Protein AF-A0A8J2WJB3-F1 (afdb_monomer)

Nearest PDB structures (foldseek):
  2rj2-assembly1_A  TM=7.833E-01  e=4.878E-09  Mus musculus
  1umi-assembly1_A  TM=8.048E-01  e=2.557E-08  Mus musculus
  2e32-assembly2_C  TM=7.942E-01  e=5.856E-08  Mus musculus
  2zez-assembly2_B  TM=2.814E-01  e=1.146E+00  Caldanaerobius polysaccharolyticus
  4eq3-assembly1_A  TM=2.677E-01  e=1.280E+00  Gallus gallus

InterPro domains:
  IPR007397 F-box associated (FBA) domain [PF04300] (3-86)
  IPR007397 F-box associated (FBA) domain [PS51114] (1-130)
  IPR007397 F-box associated (FBA) domain [SM01198] (11-129)
  IPR008979 Galactose-binding-like domain superfamily [SSF49785] (8-128)
  IPR039752 F-box only protein [PTHR12125] (8-86)

Organism: NCBI:txid27404

Radius of gyration: 16.54 Å; Cα contacts (8 Å, |Δi|>4): 290; chains: 1; bounding box: 37×26×46 Å

Secondary structure (DSSP, 8-state):
-EEEEE-TT-EEEESSPTTSPPPP---SS---PPTT-EEEE-SS-EEEEEEEEGGGGT--HHHHHHH--EEEEEEEEEETTEEEEEEEEE-S--TT--EEEEEEEE--SS--TTT-S-EEEEEEEEEE--

pLDDT: mean 87.35, std 11.36, range [41.41, 96.44]

Solvent-accessible surface area (backbone atoms only — not comparable to full-atom values): 7402 Å² total; per-residue (Å²): 119,46,78,78,41,62,29,72,78,14,73,46,82,32,76,64,51,82,64,39,71,83,56,79,79,77,75,90,67,92,63,90,67,66,81,46,41,31,41,24,11,2,33,25,58,18,32,35,37,43,77,43,57,36,52,83,73,70,49,39,57,66,53,38,56,75,62,50,50,38,40,35,41,38,36,36,38,29,60,41,78,46,76,50,74,50,76,50,72,50,65,85,69,71,55,82,66,49,68,51,75,52,75,53,67,26,48,22,90,82,56,49,89,50,68,67,12,31,30,38,36,81,70,41,79,47,79,45,77,133

Structure (mmCIF, N/CA/C/O backbone):
data_AF-A0A8J2WJB3-F1
#
_entry.id   AF-A0A8J2WJB3-F1
#
loop_
_atom_site.group_PDB
_atom_site.id
_atom_site.type_symbol
_atom_site.label_atom_id
_atom_site.label_alt_id
_atom_site.label_comp_id
_atom_site.label_asym_id
_atom_site.label_entity_id
_atom_site.label_seq_id
_atom_site.pdbx_PDB_ins_code
_atom_site.Cartn_x
_atom_site.Cartn_y
_atom_site.Cartn_z
_atom_site.occupancy
_atom_site.B_iso_or_equiv
_atom_site.auth_seq_id
_atom_site.auth_comp_id
_atom_site.auth_asym_id
_atom_site.auth_atom_id
_atom_site.pdbx_PDB_model_num
ATOM 1 N N . MET A 1 1 ? -8.286 -6.442 -4.099 1.00 77.25 1 MET A N 1
ATOM 2 C CA . MET A 1 1 ? -7.393 -5.522 -4.830 1.00 77.25 1 MET A CA 1
ATOM 3 C C . MET A 1 1 ? -7.978 -5.294 -6.209 1.00 77.25 1 MET A C 1
ATOM 5 O O . MET A 1 1 ? -8.371 -6.265 -6.842 1.00 77.25 1 MET A O 1
ATOM 9 N N . GLU A 1 2 ? -8.037 -4.044 -6.647 1.00 90.75 2 GLU A N 1
ATOM 10 C CA . GLU A 1 2 ? -8.540 -3.632 -7.960 1.00 90.75 2 GLU A CA 1
ATOM 11 C C . GLU A 1 2 ? -7.467 -2.817 -8.693 1.00 90.75 2 GLU A C 1
ATOM 13 O O . GLU A 1 2 ? -6.761 -2.022 -8.074 1.00 90.75 2 GLU A O 1
ATOM 18 N N . VAL A 1 3 ? -7.312 -3.025 -10.002 1.00 93.12 3 VAL A N 1
ATOM 19 C CA . VAL A 1 3 ? -6.424 -2.209 -10.847 1.00 93.12 3 VAL A CA 1
ATOM 20 C C . VAL A 1 3 ? -7.234 -1.041 -11.393 1.00 93.12 3 VAL A C 1
ATOM 22 O O . VAL A 1 3 ? -8.205 -1.255 -12.113 1.00 93.12 3 VAL A O 1
ATOM 25 N N . LEU A 1 4 ? -6.818 0.183 -11.077 1.00 92.69 4 LEU A N 1
ATOM 26 C CA . LEU A 1 4 ? -7.513 1.407 -11.478 1.00 92.69 4 LEU A CA 1
ATOM 27 C C . LEU A 1 4 ? -6.984 1.970 -12.797 1.00 92.69 4 LEU A C 1
ATOM 29 O O . LEU A 1 4 ? -7.744 2.529 -13.584 1.00 92.69 4 LEU A O 1
ATOM 33 N N . SER A 1 5 ? -5.685 1.818 -13.0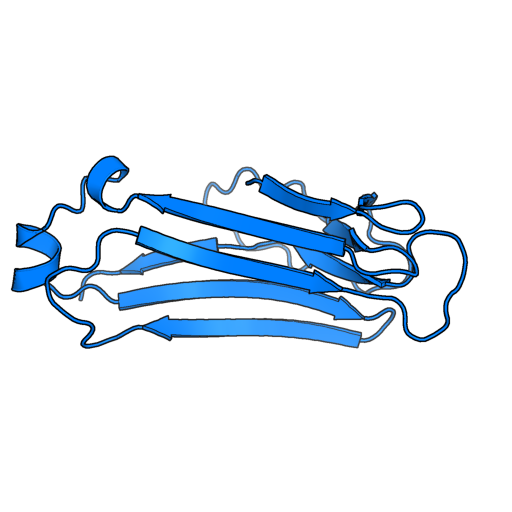59 1.00 95.00 5 SER A N 1
ATOM 34 C CA . SER A 1 5 ? -5.082 2.173 -14.343 1.00 95.00 5 SER A CA 1
ATOM 35 C C . SER A 1 5 ? -3.977 1.194 -14.728 1.00 95.00 5 SER A C 1
ATOM 37 O O . SER A 1 5 ? -3.258 0.668 -13.878 1.00 95.00 5 SER A O 1
ATOM 39 N N . LYS A 1 6 ? -3.855 0.938 -16.034 1.00 93.62 6 LYS A N 1
ATOM 40 C CA . LYS A 1 6 ? -2.836 0.062 -16.628 1.00 93.62 6 LYS A CA 1
ATOM 41 C C . LYS A 1 6 ? -2.401 0.592 -17.995 1.00 93.62 6 LYS A C 1
ATOM 43 O O . LYS A 1 6 ? -2.873 0.137 -19.032 1.00 93.62 6 LYS A O 1
ATOM 48 N N . SER A 1 7 ? -1.551 1.609 -17.986 1.00 94.06 7 SER A N 1
ATOM 49 C CA . SER A 1 7 ? -1.014 2.208 -19.213 1.00 94.06 7 SER A CA 1
ATOM 50 C C . SER A 1 7 ? 0.360 1.613 -19.560 1.00 94.06 7 SER A C 1
ATOM 52 O O . SER A 1 7 ? 0.998 0.995 -18.711 1.00 94.06 7 SER A O 1
ATOM 54 N N . GLY A 1 8 ? 0.841 1.814 -20.791 1.00 93.25 8 GLY A N 1
ATOM 55 C CA . GLY A 1 8 ? 2.061 1.143 -21.263 1.00 93.25 8 GLY A CA 1
ATOM 56 C C . GLY A 1 8 ? 1.847 -0.371 -21.320 1.00 93.25 8 GLY A C 1
ATOM 57 O O . GLY A 1 8 ? 0.786 -0.814 -21.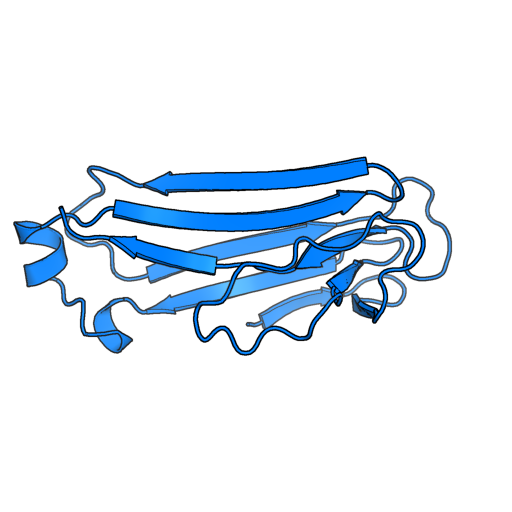757 1.00 93.25 8 GLY A O 1
ATOM 58 N N . ASP A 1 9 ? 2.801 -1.142 -20.805 1.00 95.00 9 ASP A N 1
ATOM 59 C CA . ASP A 1 9 ? 2.684 -2.603 -20.682 1.00 95.00 9 ASP A CA 1
ATOM 60 C C . ASP A 1 9 ? 1.893 -3.038 -19.428 1.00 95.00 9 ASP A C 1
ATOM 62 O O . ASP A 1 9 ? 1.602 -4.218 -19.237 1.00 95.00 9 ASP A O 1
ATOM 66 N N . GLY A 1 10 ? 1.475 -2.078 -18.593 1.00 94.38 10 GLY A N 1
ATOM 67 C CA . GLY A 1 10 ? 0.693 -2.317 -17.384 1.00 94.38 10 GLY A CA 1
ATOM 68 C C . GLY A 1 10 ? 1.539 -2.696 -16.166 1.00 94.38 10 GLY A C 1
ATOM 69 O O . GLY A 1 10 ? 2.623 -2.157 -15.942 1.00 94.38 10 GLY A O 1
ATOM 70 N N . PHE A 1 11 ? 0.984 -3.575 -15.329 1.00 94.44 11 PHE A N 1
ATOM 71 C CA . PHE A 1 11 ? 1.687 -4.140 -14.180 1.00 94.44 11 PHE A CA 1
ATOM 72 C C . PHE A 1 11 ? 2.329 -5.473 -14.562 1.00 94.44 11 PHE A C 1
ATOM 74 O O . PHE A 1 11 ? 1.657 -6.316 -15.160 1.00 94.44 11 PHE A O 1
ATOM 81 N N . ALA A 1 12 ? 3.559 -5.708 -14.110 1.00 94.00 12 ALA A N 1
ATOM 82 C CA . ALA A 1 12 ? 4.169 -7.033 -14.110 1.00 94.00 12 ALA A CA 1
ATOM 83 C C . ALA A 1 12 ? 4.368 -7.546 -12.688 1.00 94.00 12 ALA A C 1
ATOM 85 O O . ALA A 1 12 ? 4.515 -6.779 -11.738 1.00 94.00 12 ALA A O 1
ATOM 86 N N . PHE A 1 13 ? 4.367 -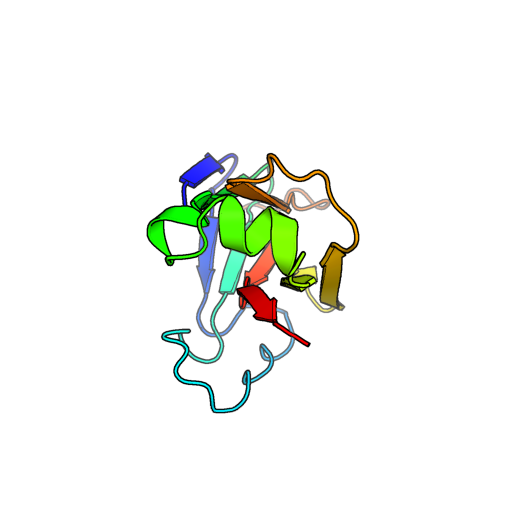8.868 -12.562 1.00 92.81 13 PHE A N 1
ATOM 87 C CA . PHE A 1 13 ? 4.856 -9.565 -11.384 1.00 92.81 13 PHE A CA 1
ATOM 88 C C . PHE A 1 13 ? 6.315 -9.958 -11.627 1.00 92.81 13 PHE A C 1
ATOM 90 O O . PHE A 1 13 ? 6.629 -10.522 -12.676 1.00 92.81 13 PHE A O 1
ATOM 97 N N . GLU A 1 14 ? 7.191 -9.678 -10.668 1.00 91.62 14 GLU A N 1
ATOM 98 C CA . GLU A 1 14 ? 8.620 -9.984 -10.749 1.00 91.62 14 GLU A CA 1
ATOM 99 C C . GLU A 1 14 ? 9.062 -10.803 -9.538 1.00 91.62 14 GLU A C 1
ATOM 101 O O . GLU A 1 14 ? 8.751 -10.442 -8.403 1.00 91.62 14 GLU A O 1
ATOM 106 N N . GLN A 1 15 ? 9.819 -11.874 -9.788 1.00 90.75 15 GLN A N 1
ATOM 107 C CA . GLN A 1 15 ? 10.456 -12.707 -8.769 1.00 90.75 15 GLN A CA 1
ATOM 108 C C . GLN A 1 15 ? 11.767 -13.296 -9.339 1.00 90.75 15 GLN A C 1
ATOM 110 O O . GLN A 1 15 ? 11.705 -14.205 -10.172 1.00 90.75 15 GLN A O 1
ATOM 115 N N . PRO A 1 16 ? 12.954 -12.805 -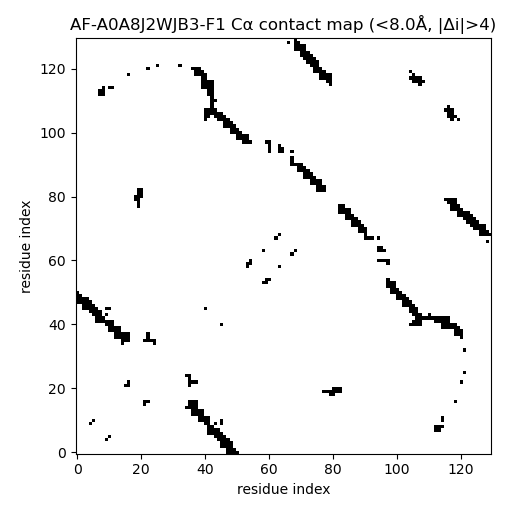8.936 1.00 89.50 16 PRO A N 1
ATOM 116 C CA . PRO A 1 16 ? 13.178 -11.649 -8.067 1.00 89.50 16 PRO A CA 1
ATOM 117 C C . PRO A 1 16 ? 12.852 -10.315 -8.772 1.00 89.50 16 PRO A C 1
ATOM 119 O O . PRO A 1 16 ? 12.818 -10.272 -10.004 1.00 89.50 16 PRO A O 1
ATOM 122 N N . PRO A 1 17 ? 12.659 -9.214 -8.026 1.00 88.62 17 PRO A N 1
ATOM 123 C CA . PRO A 1 17 ? 12.556 -7.876 -8.597 1.00 88.62 17 PRO A CA 1
ATOM 124 C C . PRO A 1 17 ? 13.797 -7.494 -9.409 1.00 88.62 17 PRO A C 1
ATOM 126 O O . PRO A 1 17 ? 14.930 -7.580 -8.932 1.00 88.62 17 PRO A O 1
ATOM 129 N N . ALA A 1 18 ? 13.600 -7.046 -10.645 1.00 87.75 18 ALA A N 1
ATOM 130 C CA . ALA A 1 18 ? 14.694 -6.689 -11.533 1.00 87.75 18 ALA A CA 1
ATOM 131 C C . ALA A 1 18 ? 15.213 -5.275 -11.236 1.00 87.75 18 ALA A C 1
ATOM 133 O O . ALA A 1 18 ? 14.490 -4.282 -11.365 1.00 87.75 18 ALA A O 1
ATOM 134 N N . GLY A 1 19 ? 16.500 -5.164 -10.902 1.00 84.62 19 GLY A N 1
ATOM 135 C CA . GLY A 1 19 ? 17.165 -3.871 -10.722 1.00 84.62 19 GLY A CA 1
ATOM 136 C C . GLY A 1 19 ? 16.727 -3.105 -9.473 1.00 84.62 19 GLY A C 1
ATOM 137 O O . GLY A 1 19 ? 16.767 -1.880 -9.505 1.00 84.62 19 GLY A O 1
ATOM 138 N N . SER A 1 20 ? 16.309 -3.812 -8.421 1.00 81.81 20 SER A N 1
ATOM 139 C CA . SER A 1 20 ? 16.168 -3.297 -7.054 1.00 81.81 20 SER A CA 1
ATOM 140 C C . SER A 1 20 ? 16.891 -4.218 -6.073 1.00 81.81 20 SER A C 1
ATOM 142 O O . SER A 1 20 ? 17.270 -5.336 -6.435 1.00 81.81 20 SER A O 1
ATOM 144 N N . ASP A 1 21 ? 17.059 -3.764 -4.832 1.00 79.62 21 ASP A N 1
ATOM 145 C CA . ASP A 1 21 ? 17.535 -4.634 -3.759 1.00 79.62 21 ASP A CA 1
ATOM 146 C C . ASP A 1 21 ? 16.520 -5.751 -3.470 1.00 79.62 21 ASP A C 1
ATOM 148 O O . ASP A 1 21 ? 15.370 -5.721 -3.932 1.00 79.62 21 ASP A O 1
ATOM 152 N N . GLN A 1 22 ? 16.958 -6.753 -2.702 1.00 75.50 22 GLN A N 1
ATOM 153 C CA . GLN A 1 22 ? 16.067 -7.796 -2.204 1.00 75.50 22 GLN A CA 1
ATOM 154 C C . GLN A 1 22 ? 14.944 -7.163 -1.386 1.00 75.50 22 GLN A C 1
ATOM 156 O O . GLN A 1 22 ? 15.183 -6.312 -0.525 1.00 75.50 22 GLN A O 1
ATOM 161 N N . VAL A 1 23 ? 13.716 -7.606 -1.651 1.00 73.88 23 VAL A N 1
ATOM 162 C CA . VAL A 1 23 ? 12.570 -7.227 -0.826 1.00 73.88 23 VAL A CA 1
ATOM 163 C C . VAL A 1 23 ? 12.848 -7.690 0.604 1.00 73.88 23 VAL A C 1
ATOM 165 O O . VAL A 1 23 ? 13.338 -8.812 0.771 1.00 73.88 23 VAL A O 1
ATOM 168 N N . PRO A 1 24 ? 12.541 -6.878 1.631 1.00 66.75 24 PRO A N 1
ATOM 169 C CA . PRO A 1 24 ? 12.622 -7.328 3.008 1.00 66.75 24 PRO A CA 1
ATOM 170 C C . PRO A 1 24 ? 11.893 -8.664 3.159 1.00 66.75 24 PRO A C 1
ATOM 172 O O . PRO A 1 24 ? 10.735 -8.796 2.762 1.00 66.75 24 PRO A O 1
ATOM 175 N N . VAL A 1 25 ? 12.573 -9.658 3.727 1.00 60.78 25 VAL A N 1
ATOM 176 C CA . VAL A 1 25 ? 11.907 -10.861 4.224 1.00 60.78 25 VAL A CA 1
ATOM 177 C C . VAL A 1 25 ? 11.086 -10.383 5.412 1.00 60.78 25 VAL A C 1
ATOM 179 O O . VAL A 1 25 ? 11.618 -10.221 6.509 1.00 60.78 25 VAL A O 1
ATOM 182 N N . GLU A 1 26 ? 9.826 -10.018 5.180 1.00 57.19 26 GLU A N 1
ATOM 183 C CA . GLU A 1 26 ? 8.934 -9.665 6.275 1.00 57.19 26 GLU A CA 1
ATOM 184 C C . GLU A 1 26 ? 8.828 -10.895 7.177 1.00 57.19 26 GLU A C 1
ATOM 186 O O . GLU A 1 26 ? 8.333 -11.951 6.785 1.00 57.19 26 GLU A O 1
ATOM 191 N N . ALA A 1 27 ? 9.435 -10.765 8.354 1.00 42.53 27 ALA A N 1
ATOM 192 C CA . ALA A 1 27 ? 9.654 -11.833 9.303 1.00 42.53 27 ALA A CA 1
ATOM 193 C C . ALA A 1 27 ? 8.336 -12.532 9.679 1.00 42.53 27 ALA A C 1
ATOM 195 O O . ALA A 1 27 ? 7.415 -11.908 10.199 1.00 42.53 27 ALA A O 1
ATOM 196 N N . GLU A 1 28 ? 8.296 -13.841 9.427 1.00 41.41 28 GLU A N 1
ATOM 197 C CA . GLU A 1 28 ? 7.645 -14.902 10.216 1.00 41.41 28 GLU A CA 1
ATOM 198 C C . GLU A 1 28 ? 6.146 -14.820 10.572 1.00 41.41 28 GLU A C 1
ATOM 200 O O . GLU A 1 28 ? 5.636 -15.750 11.192 1.00 41.41 28 GLU A O 1
ATOM 205 N N . ASN A 1 29 ? 5.386 -13.812 10.152 1.00 43.75 29 ASN A N 1
ATOM 206 C CA . ASN A 1 29 ? 3.984 -13.686 10.561 1.00 43.75 29 ASN A CA 1
ATOM 207 C C . ASN A 1 29 ? 3.008 -14.045 9.443 1.00 43.75 29 ASN A C 1
ATOM 209 O O . ASN A 1 29 ? 2.460 -13.143 8.823 1.00 43.75 29 ASN A O 1
ATOM 213 N N . ASP A 1 30 ? 2.793 -15.351 9.218 1.00 52.59 30 ASP A N 1
ATOM 214 C CA . ASP A 1 30 ? 1.633 -15.991 8.542 1.00 52.59 30 ASP A CA 1
ATOM 215 C C . ASP A 1 30 ? 1.147 -15.351 7.215 1.00 52.59 30 ASP A C 1
ATOM 217 O O . ASP A 1 30 ? 0.042 -15.594 6.717 1.00 52.59 30 ASP A O 1
ATOM 221 N N . SER A 1 31 ? 1.965 -14.488 6.619 1.00 53.25 31 SER A N 1
ATOM 222 C CA . SER A 1 31 ? 1.588 -13.678 5.483 1.00 53.25 31 SER A CA 1
ATOM 223 C C . SER A 1 31 ? 1.874 -14.513 4.249 1.00 53.25 31 SER A C 1
ATOM 225 O O . SER A 1 31 ? 2.990 -14.951 3.982 1.00 53.25 31 SER A O 1
ATOM 227 N N . LYS A 1 32 ? 0.823 -14.781 3.476 1.00 58.81 32 LYS A N 1
ATOM 228 C CA . LYS A 1 32 ? 0.869 -15.507 2.197 1.00 58.81 32 LYS A CA 1
ATOM 229 C C . LYS A 1 32 ? 1.604 -14.714 1.101 1.00 58.81 32 LYS A C 1
ATOM 231 O O . LYS A 1 32 ? 1.219 -14.776 -0.067 1.00 58.81 32 LYS A O 1
ATOM 236 N N . LEU A 1 33 ? 2.587 -13.899 1.473 1.00 67.00 33 LEU A N 1
ATOM 237 C CA . LEU A 1 33 ? 3.406 -13.139 0.553 1.00 67.00 33 LEU A CA 1
ATOM 238 C C . LEU A 1 33 ? 4.359 -14.094 -0.160 1.00 67.00 33 LEU A C 1
ATOM 240 O O . LEU A 1 33 ? 4.892 -15.037 0.422 1.00 67.00 33 LEU A O 1
ATOM 244 N N . VAL A 1 34 ? 4.544 -13.855 -1.454 1.00 74.94 34 VAL A N 1
ATOM 245 C CA . VAL A 1 34 ? 5.521 -14.602 -2.238 1.00 74.94 34 VAL A CA 1
ATOM 246 C C . VAL A 1 34 ? 6.899 -14.033 -1.921 1.00 74.94 34 VAL A C 1
ATOM 248 O O . VAL A 1 34 ? 7.122 -12.830 -2.066 1.00 74.94 34 VAL A O 1
ATOM 251 N N . GLU A 1 35 ? 7.806 -14.900 -1.474 1.00 81.81 35 GLU A N 1
ATOM 252 C CA . GLU A 1 35 ? 9.161 -14.514 -1.091 1.00 81.81 35 GLU A CA 1
ATOM 253 C C . GLU A 1 35 ? 9.880 -13.801 -2.239 1.00 81.81 35 GLU A C 1
ATOM 255 O O . GLU A 1 35 ? 9.910 -14.289 -3.375 1.00 81.81 35 GLU A O 1
ATOM 260 N N . ASN A 1 36 ? 10.488 -12.657 -1.911 1.00 85.19 36 ASN A N 1
ATOM 261 C CA . ASN A 1 36 ? 11.299 -11.861 -2.823 1.00 85.19 36 ASN A CA 1
ATOM 262 C C . ASN A 1 36 ? 10.590 -11.599 -4.161 1.00 85.19 36 ASN A C 1
ATOM 264 O O . ASN A 1 36 ? 11.142 -11.856 -5.231 1.00 85.19 36 ASN A O 1
ATOM 268 N N . ALA A 1 37 ? 9.344 -11.134 -4.090 1.00 88.31 37 ALA A N 1
ATOM 269 C CA . ALA A 1 37 ? 8.542 -10.794 -5.252 1.00 88.31 37 ALA A CA 1
ATOM 270 C C . ALA A 1 37 ? 7.888 -9.415 -5.115 1.00 88.31 37 ALA A C 1
ATOM 272 O O . ALA A 1 37 ? 7.625 -8.931 -4.009 1.00 88.31 37 ALA A O 1
ATOM 273 N N . CYS A 1 38 ? 7.600 -8.781 -6.250 1.00 90.62 38 CYS A N 1
ATOM 274 C CA . CYS A 1 38 ? 6.938 -7.481 -6.286 1.00 90.62 38 CYS A CA 1
ATOM 275 C C . CYS A 1 38 ? 6.021 -7.318 -7.501 1.00 90.62 38 CYS A C 1
ATOM 277 O O . CYS A 1 38 ? 6.090 -8.086 -8.464 1.00 90.62 38 CYS A O 1
ATOM 279 N N . PHE A 1 39 ? 5.191 -6.276 -7.461 1.00 92.69 39 PHE A N 1
ATOM 280 C CA . PHE A 1 39 ? 4.546 -5.735 -8.652 1.00 92.69 39 PHE A CA 1
ATOM 281 C C . PHE A 1 39 ? 5.316 -4.517 -9.150 1.00 92.69 39 PHE A C 1
ATOM 283 O O . PHE A 1 39 ? 5.556 -3.593 -8.373 1.00 92.69 39 PHE A O 1
ATOM 290 N N . SER A 1 40 ? 5.644 -4.482 -10.436 1.00 93.44 40 SER A N 1
ATOM 291 C CA . SER A 1 40 ? 6.302 -3.358 -11.100 1.00 93.44 40 SER A CA 1
ATOM 292 C C . SER A 1 40 ? 5.356 -2.638 -12.055 1.00 93.44 40 SER A C 1
ATOM 294 O O . SER A 1 40 ? 4.457 -3.234 -12.649 1.00 93.44 40 SER A O 1
ATOM 296 N N . THR A 1 41 ? 5.541 -1.326 -12.179 1.00 93.88 41 THR A N 1
ATOM 297 C CA . THR A 1 41 ? 4.778 -0.471 -13.098 1.00 93.88 41 THR A CA 1
ATOM 298 C C . THR A 1 41 ? 5.548 -0.212 -14.387 1.00 93.88 41 THR A C 1
ATOM 300 O O . THR A 1 41 ? 6.778 -0.287 -14.427 1.00 93.88 41 THR A O 1
ATOM 303 N N . SER A 1 42 ? 4.812 0.092 -15.454 1.00 92.50 42 SER A N 1
ATOM 304 C CA . SER A 1 42 ? 5.376 0.380 -16.773 1.00 92.50 42 SER A CA 1
ATOM 305 C C . SER A 1 42 ? 5.715 1.874 -16.969 1.00 92.50 42 SER A C 1
ATOM 307 O O . SER A 1 42 ? 5.830 2.654 -16.016 1.00 92.50 42 SER A O 1
ATOM 309 N N . TYR A 1 43 ? 5.900 2.291 -18.222 1.00 90.31 43 TYR A N 1
ATOM 310 C CA . TYR A 1 43 ? 6.327 3.632 -18.631 1.00 90.31 43 TYR A CA 1
ATOM 311 C C . TYR A 1 43 ? 5.219 4.684 -18.702 1.00 90.31 43 TYR A C 1
ATOM 313 O O . TYR A 1 43 ? 5.466 5.851 -19.006 1.00 90.31 43 TYR A O 1
ATOM 321 N N . HIS A 1 44 ? 3.995 4.292 -18.372 1.00 90.69 44 HIS A N 1
ATOM 322 C CA . HIS A 1 44 ? 2.865 5.188 -18.185 1.00 90.69 44 HIS A CA 1
ATOM 323 C C . HIS A 1 44 ? 2.105 4.815 -16.910 1.00 90.69 44 HIS A C 1
ATOM 325 O O . HIS A 1 44 ? 2.365 3.783 -16.292 1.00 90.69 44 HIS A O 1
ATOM 331 N N . SER A 1 45 ? 1.167 5.675 -16.508 1.00 93.44 45 SER A N 1
ATOM 332 C CA . SER A 1 45 ? 0.464 5.550 -15.231 1.00 93.44 45 SER A CA 1
ATOM 333 C C . SER A 1 45 ? -0.190 4.183 -15.049 1.00 93.44 45 SER A C 1
ATOM 335 O O . SER A 1 45 ? -1.038 3.764 -15.846 1.00 93.44 45 SER A O 1
ATOM 337 N N . CYS A 1 46 ? 0.215 3.529 -13.965 1.00 95.12 46 CYS A N 1
ATOM 338 C CA . CYS A 1 46 ? -0.364 2.301 -13.453 1.00 95.12 46 CYS A CA 1
ATOM 339 C C . CYS A 1 46 ? -0.682 2.507 -11.971 1.00 95.12 46 CYS A C 1
ATOM 341 O O . CYS A 1 46 ? 0.192 2.920 -11.205 1.00 95.12 46 CYS A O 1
ATOM 343 N N . SER A 1 47 ? -1.915 2.230 -11.556 1.00 95.50 47 SER A N 1
ATOM 344 C CA . SER A 1 47 ? -2.345 2.346 -10.164 1.00 95.50 47 SER A CA 1
ATOM 345 C C . SER A 1 47 ? -3.317 1.241 -9.784 1.00 95.50 47 SER A C 1
ATOM 347 O O . SER A 1 47 ? -4.063 0.707 -10.611 1.00 95.50 47 SER A O 1
ATOM 349 N N . LYS A 1 48 ? -3.287 0.884 -8.505 1.00 93.94 48 LYS A N 1
ATOM 350 C CA . LYS A 1 48 ? -4.146 -0.129 -7.908 1.00 93.94 48 LYS A CA 1
ATOM 351 C C . LYS A 1 48 ? -4.637 0.320 -6.541 1.00 93.94 48 LYS A C 1
ATOM 353 O O . LYS A 1 48 ? -4.033 1.175 -5.893 1.00 93.94 48 LYS A O 1
ATOM 358 N N . GLU A 1 49 ? -5.731 -0.286 -6.120 1.00 93.50 49 GLU A N 1
ATOM 359 C CA . GLU A 1 49 ? -6.427 0.008 -4.881 1.00 93.50 49 GLU A CA 1
ATOM 360 C C . GLU A 1 49 ? -6.690 -1.258 -4.070 1.00 93.50 49 GLU A C 1
ATOM 362 O O . GLU A 1 49 ? -6.955 -2.345 -4.604 1.00 93.50 49 GLU A O 1
ATOM 367 N N . GLN A 1 50 ? -6.683 -1.087 -2.750 1.00 89.75 50 GLN A N 1
ATOM 368 C CA . GLN A 1 50 ? -7.335 -2.014 -1.843 1.00 89.75 50 GLN A CA 1
ATOM 369 C C . GLN A 1 50 ? -8.340 -1.279 -0.956 1.00 89.75 50 GLN A C 1
ATOM 371 O O . GLN A 1 50 ? -8.058 -0.220 -0.392 1.00 89.75 50 GLN A O 1
ATOM 376 N N . VAL A 1 51 ? -9.520 -1.886 -0.839 1.00 92.69 51 VAL A N 1
ATOM 377 C CA . VAL A 1 51 ? -10.601 -1.460 0.047 1.00 92.69 51 VAL A CA 1
ATOM 378 C C . VAL A 1 51 ? -10.803 -2.552 1.081 1.00 92.69 51 VAL A C 1
ATOM 380 O O . VAL A 1 51 ? -10.985 -3.716 0.725 1.00 92.69 51 VAL A O 1
ATOM 383 N N . ILE A 1 52 ? -10.785 -2.171 2.351 1.00 93.00 52 ILE A N 1
ATOM 384 C CA . ILE A 1 52 ? -10.962 -3.077 3.480 1.00 93.00 52 ILE A CA 1
ATOM 385 C C . ILE A 1 52 ? -12.212 -2.646 4.230 1.00 93.00 52 ILE A C 1
ATOM 387 O O . ILE A 1 52 ? -12.269 -1.529 4.741 1.00 93.00 52 ILE A O 1
ATOM 391 N N . ASP A 1 53 ? -13.210 -3.529 4.281 1.00 94.62 53 ASP A N 1
ATOM 392 C CA . ASP A 1 53 ? -14.385 -3.357 5.137 1.00 94.62 53 ASP A CA 1
ATOM 393 C C . ASP A 1 53 ? -14.044 -3.845 6.548 1.00 94.62 53 ASP A C 1
ATO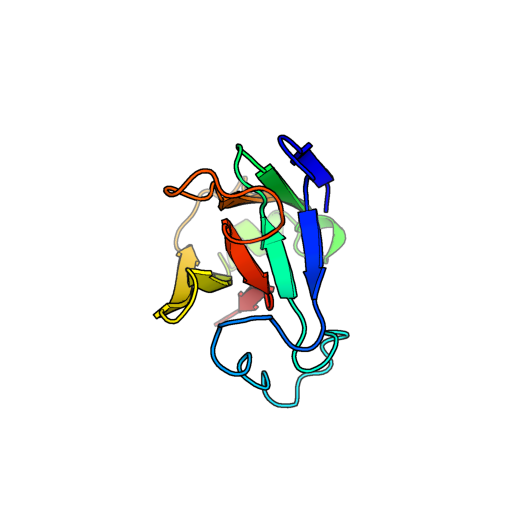M 395 O O . ASP A 1 53 ? -13.928 -5.046 6.790 1.00 94.62 53 ASP A O 1
ATOM 399 N N . LEU A 1 54 ? -13.897 -2.909 7.486 1.00 94.38 54 LEU A N 1
ATOM 400 C CA . LEU A 1 54 ? -13.577 -3.209 8.882 1.00 94.38 54 LEU A CA 1
ATOM 401 C C . LEU A 1 54 ? -14.647 -4.099 9.527 1.00 94.38 54 LEU A C 1
ATOM 403 O O . LEU A 1 54 ? -14.327 -4.975 10.330 1.00 94.38 54 LEU A O 1
ATOM 407 N N . SER A 1 55 ? -15.911 -3.950 9.119 1.00 94.25 55 SER A N 1
ATOM 408 C CA . SER A 1 55 ? -17.003 -4.764 9.657 1.00 94.25 55 SER A CA 1
ATOM 409 C C . SER A 1 55 ? -16.912 -6.226 9.220 1.00 94.25 55 SER A C 1
ATOM 411 O O . SER A 1 55 ? -17.245 -7.115 10.004 1.00 94.25 55 SER A O 1
ATOM 413 N N . ALA A 1 56 ? -16.384 -6.493 8.020 1.00 92.75 56 ALA A N 1
ATOM 414 C CA . ALA A 1 56 ? -16.127 -7.852 7.547 1.00 92.75 56 ALA A CA 1
ATOM 415 C C . ALA A 1 56 ? -14.992 -8.538 8.330 1.00 92.75 56 ALA A C 1
ATOM 417 O O . ALA A 1 56 ? -14.931 -9.763 8.367 1.00 92.75 56 ALA A O 1
ATOM 418 N N . LEU A 1 57 ? -14.135 -7.754 8.995 1.00 90.38 57 LEU A N 1
ATOM 419 C CA . LEU A 1 57 ? -13.106 -8.230 9.925 1.00 90.38 57 LEU A CA 1
ATOM 420 C C . LEU A 1 57 ? -13.624 -8.371 11.371 1.00 90.38 57 LEU A C 1
ATOM 422 O O . LEU A 1 57 ? -12.843 -8.627 12.282 1.00 90.38 57 LEU A O 1
ATOM 426 N N . GLY A 1 58 ? -14.927 -8.177 11.606 1.00 92.19 58 GLY A N 1
ATOM 427 C CA . GLY A 1 58 ? -15.537 -8.212 12.941 1.00 92.19 58 GLY A CA 1
ATOM 428 C C . GLY A 1 58 ? -15.413 -6.904 13.730 1.00 92.19 58 GLY A C 1
ATOM 429 O O . GLY A 1 58 ? -15.933 -6.804 14.842 1.00 92.19 58 GLY A O 1
ATOM 430 N N . ILE A 1 59 ? -14.791 -5.873 13.154 1.00 93.69 59 ILE A N 1
ATOM 431 C CA . ILE A 1 59 ? -14.606 -4.564 13.784 1.00 93.69 59 ILE A CA 1
ATOM 432 C C . ILE A 1 59 ? -15.811 -3.699 13.430 1.00 93.69 59 ILE A C 1
ATOM 434 O O . ILE A 1 59 ? -15.842 -2.963 12.444 1.00 93.69 59 ILE A O 1
ATOM 438 N N . ASN A 1 60 ? -16.864 -3.864 14.220 1.00 93.88 60 ASN A N 1
ATOM 439 C CA . ASN A 1 60 ? -18.108 -3.131 14.041 1.00 93.88 60 ASN A CA 1
ATOM 440 C C . ASN A 1 60 ? -18.021 -1.698 14.608 1.00 93.88 60 ASN A C 1
ATOM 442 O O . ASN A 1 60 ? -17.057 -1.313 15.269 1.00 93.88 60 ASN A O 1
ATOM 446 N N . SER A 1 61 ? -19.069 -0.906 14.372 1.00 94.50 61 SER A N 1
ATOM 447 C CA . SER A 1 61 ? -19.125 0.501 14.782 1.00 94.50 61 SER A CA 1
ATOM 448 C C . SER A 1 61 ? -18.986 0.728 16.288 1.00 94.50 61 SER A C 1
ATOM 450 O O . SER A 1 61 ? -18.539 1.794 16.693 1.00 94.50 61 SER A O 1
ATOM 452 N N . GLU A 1 62 ? -19.394 -0.231 17.121 1.00 94.88 62 GLU A N 1
ATOM 453 C CA . GLU A 1 62 ? -19.286 -0.087 18.574 1.00 94.88 62 GLU A CA 1
ATOM 454 C C . GLU A 1 62 ? -17.832 -0.220 19.027 1.00 94.88 62 GLU A C 1
ATOM 456 O O . GLU A 1 62 ? -17.348 0.598 19.803 1.00 94.88 62 GLU A O 1
ATOM 461 N N . VAL A 1 63 ? -17.099 -1.174 18.447 1.00 94.62 63 VAL A N 1
ATOM 462 C CA . VAL A 1 63 ? -15.655 -1.329 18.671 1.00 94.62 63 VAL A CA 1
ATOM 463 C C . VAL A 1 63 ? -14.899 -0.075 18.225 1.00 94.62 63 VAL A C 1
ATOM 465 O O . VAL A 1 63 ? -14.037 0.417 18.948 1.00 94.62 63 VAL A O 1
ATOM 468 N N . ILE A 1 64 ? -15.248 0.491 17.064 1.00 95.62 64 ILE A N 1
ATOM 469 C CA . ILE A 1 64 ? -14.645 1.741 16.578 1.00 95.62 64 ILE A CA 1
ATOM 470 C C . ILE A 1 64 ? -14.880 2.897 17.559 1.00 95.62 64 ILE A C 1
ATOM 472 O O . ILE A 1 64 ? -13.933 3.608 17.892 1.00 95.62 64 ILE A O 1
ATOM 476 N N . LYS A 1 65 ? -16.113 3.066 18.050 1.00 94.75 65 LYS A N 1
ATOM 477 C CA . LYS A 1 65 ? -16.473 4.125 19.007 1.00 94.75 65 LYS A CA 1
ATOM 478 C C . LYS A 1 65 ? -15.744 3.992 20.337 1.00 94.75 65 LYS A C 1
ATOM 480 O O . LYS A 1 65 ? -15.246 4.984 20.859 1.00 94.75 65 LYS A O 1
ATOM 485 N N . GLN A 1 66 ? -15.722 2.783 20.890 1.00 93.88 66 GLN A N 1
ATOM 486 C CA . GLN A 1 66 ? -15.204 2.538 22.233 1.00 93.88 66 GLN A CA 1
ATOM 487 C C . GLN A 1 66 ? -13.678 2.482 22.263 1.00 93.88 66 GLN A C 1
ATOM 489 O O . GLN A 1 66 ? -13.066 3.032 23.174 1.00 93.88 66 GLN A O 1
ATOM 494 N N . CYS A 1 67 ? -13.066 1.822 21.279 1.00 94.25 67 CYS A N 1
ATOM 495 C CA . CYS A 1 67 ? -11.640 1.509 21.314 1.00 94.25 67 CYS A CA 1
ATOM 496 C C . CYS A 1 67 ? -10.792 2.441 20.447 1.00 94.25 67 CYS A C 1
ATOM 498 O O . CYS A 1 67 ? -9.609 2.586 20.732 1.00 94.25 67 CYS A O 1
ATOM 500 N N . LYS A 1 68 ? -11.355 3.028 19.375 1.00 94.00 68 LYS A N 1
ATOM 501 C CA . LYS A 1 68 ? -10.612 3.775 18.336 1.00 94.00 68 LYS A CA 1
ATOM 502 C C . LYS A 1 68 ? -9.244 3.135 18.020 1.00 94.00 68 LYS A C 1
ATOM 504 O O . LYS A 1 68 ? -8.215 3.801 18.170 1.00 94.00 68 LYS A O 1
ATOM 509 N N . PRO A 1 69 ? -9.214 1.845 17.617 1.00 95.25 69 PRO A N 1
ATOM 510 C CA . PRO A 1 69 ? -7.963 1.111 17.451 1.00 95.25 69 PRO A CA 1
ATOM 511 C C . PRO A 1 69 ? -7.050 1.805 16.444 1.00 95.25 69 PRO A C 1
ATOM 513 O O . PRO A 1 69 ? -7.517 2.436 15.494 1.00 95.25 69 PRO A O 1
ATOM 516 N N . LYS A 1 70 ? -5.739 1.681 16.607 1.00 96.44 70 LYS A N 1
ATOM 517 C CA . LYS A 1 70 ? -4.800 2.262 15.645 1.00 96.44 70 LYS A CA 1
ATOM 518 C C . LYS A 1 70 ? -4.887 1.486 14.335 1.00 96.44 70 LYS A C 1
ATOM 520 O O . LYS A 1 70 ? -4.902 0.256 14.331 1.00 96.44 70 LYS A O 1
ATOM 525 N N . ILE A 1 71 ? -4.930 2.212 13.221 1.00 95.31 71 ILE A N 1
ATOM 526 C CA . ILE A 1 71 ? -4.926 1.621 11.879 1.00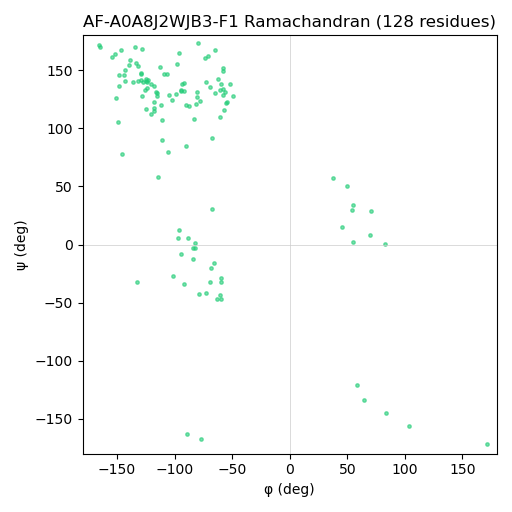 95.31 71 ILE A CA 1
ATOM 527 C C . ILE A 1 71 ? -3.589 1.963 11.235 1.00 95.31 71 ILE A C 1
ATOM 529 O O . ILE A 1 71 ? -3.354 3.114 10.863 1.00 95.31 71 ILE A O 1
ATOM 533 N N . HIS A 1 72 ? -2.720 0.967 11.118 1.00 93.94 72 HIS A N 1
ATOM 534 C CA . HIS A 1 72 ? -1.431 1.074 10.446 1.00 93.94 72 HIS A CA 1
ATOM 535 C C . HIS A 1 72 ? -1.586 0.670 8.983 1.00 93.94 72 HIS A C 1
ATOM 537 O O . HIS A 1 72 ? -2.169 -0.371 8.686 1.00 93.94 72 HIS A O 1
ATOM 543 N N . ILE A 1 73 ? -1.053 1.483 8.077 1.00 92.81 73 ILE A N 1
ATOM 544 C CA . ILE A 1 73 ? -0.896 1.168 6.659 1.00 92.81 73 ILE A CA 1
ATOM 545 C C . ILE A 1 73 ? 0.595 1.187 6.368 1.00 92.81 73 ILE A C 1
ATOM 547 O O . ILE A 1 73 ? 1.242 2.207 6.602 1.00 92.81 73 ILE A O 1
ATOM 551 N N . ILE A 1 74 ? 1.119 0.074 5.872 1.00 90.50 74 ILE A N 1
ATOM 552 C CA . ILE A 1 74 ? 2.533 -0.103 5.541 1.00 90.50 74 ILE A CA 1
ATOM 553 C C . ILE A 1 74 ? 2.623 -0.544 4.083 1.00 90.50 74 ILE A C 1
ATOM 555 O O . ILE A 1 74 ? 1.793 -1.331 3.632 1.00 90.50 74 ILE A O 1
ATOM 559 N N . ASP A 1 75 ? 3.604 -0.037 3.344 1.00 90.19 75 ASP A N 1
ATOM 560 C CA . ASP A 1 75 ? 3.910 -0.492 1.990 1.00 90.19 75 ASP A CA 1
ATOM 561 C C . ASP A 1 75 ? 5.408 -0.360 1.708 1.00 90.19 75 ASP A C 1
ATOM 563 O O . ASP A 1 75 ? 6.027 0.664 2.017 1.00 90.19 75 ASP A O 1
ATOM 567 N N . TRP A 1 76 ? 5.993 -1.386 1.096 1.00 89.50 76 TRP A N 1
ATOM 568 C CA . TRP A 1 76 ? 7.354 -1.309 0.587 1.00 89.50 76 TRP A CA 1
ATOM 569 C C . TRP A 1 76 ? 7.332 -0.862 -0.868 1.00 89.50 76 TRP A C 1
ATOM 571 O O . TRP A 1 76 ? 6.517 -1.339 -1.663 1.00 89.50 76 TRP A O 1
ATOM 581 N N . TYR A 1 77 ? 8.258 0.019 -1.237 1.00 89.56 77 TYR A N 1
ATOM 582 C CA . TYR A 1 77 ? 8.407 0.484 -2.607 1.00 89.56 77 TYR A CA 1
ATOM 583 C C . TYR A 1 77 ? 9.874 0.619 -3.022 1.00 89.56 77 TYR A C 1
ATOM 585 O O . TYR A 1 77 ? 10.753 0.867 -2.200 1.00 89.56 77 TYR A O 1
ATOM 593 N N . ALA A 1 78 ? 10.135 0.511 -4.323 1.00 87.56 78 ALA A N 1
ATOM 594 C CA . ALA A 1 78 ? 11.447 0.802 -4.896 1.00 87.56 78 ALA A CA 1
ATOM 595 C C . ALA A 1 78 ? 11.351 1.474 -6.268 1.00 87.56 78 ALA A C 1
ATOM 597 O O . ALA A 1 78 ? 10.514 1.108 -7.099 1.00 87.56 78 ALA A O 1
ATOM 598 N N . GLY A 1 79 ? 12.224 2.446 -6.521 1.00 79.75 79 GLY A N 1
ATOM 599 C CA . GLY A 1 79 ? 12.426 3.106 -7.806 1.00 79.75 79 GLY A CA 1
ATOM 600 C C . GLY A 1 79 ? 13.789 2.733 -8.391 1.00 79.75 79 GLY A C 1
ATOM 601 O O . GLY A 1 79 ? 14.791 3.418 -8.219 1.00 79.75 79 GLY A O 1
ATOM 602 N N . ARG A 1 80 ? 13.851 1.652 -9.173 1.00 72.69 80 ARG A N 1
ATOM 603 C CA . ARG A 1 80 ? 15.145 1.077 -9.600 1.00 72.69 80 ARG A CA 1
ATOM 604 C C . ARG A 1 80 ? 15.976 0.696 -8.361 1.00 72.69 80 ARG A C 1
ATOM 606 O O . ARG A 1 80 ? 15.511 -0.120 -7.574 1.00 72.69 80 ARG A O 1
ATOM 613 N N . PHE A 1 81 ? 17.170 1.272 -8.207 1.00 67.19 81 PHE A N 1
ATOM 614 C CA . PHE A 1 81 ? 18.136 0.944 -7.156 1.00 67.19 81 PHE A CA 1
ATOM 615 C C . PHE A 1 81 ? 17.878 1.666 -5.825 1.00 67.19 81 PHE A C 1
ATOM 617 O O . PHE A 1 81 ? 18.631 1.447 -4.883 1.00 67.19 81 PHE A O 1
ATOM 624 N N . ASP A 1 82 ? 16.876 2.549 -5.741 1.00 72.81 82 ASP A N 1
ATOM 625 C CA . ASP A 1 82 ? 16.443 3.111 -4.464 1.00 72.81 82 ASP A CA 1
ATOM 626 C C . ASP A 1 82 ? 15.276 2.298 -3.888 1.00 72.81 82 ASP A C 1
ATOM 628 O O . ASP A 1 82 ? 14.332 1.934 -4.587 1.00 72.81 82 ASP A O 1
ATOM 632 N N . CYS A 1 83 ? 15.367 1.965 -2.603 1.00 75.94 83 CYS A N 1
ATOM 633 C CA . CYS A 1 83 ? 14.355 1.190 -1.891 1.00 75.94 83 CYS A CA 1
ATOM 634 C C . CYS A 1 83 ? 13.899 1.965 -0.654 1.00 75.94 83 CYS A C 1
ATOM 636 O O . CYS A 1 83 ? 14.704 2.605 0.026 1.00 75.94 83 CYS A O 1
ATOM 638 N N . GLY A 1 84 ? 12.608 1.893 -0.345 1.00 81.38 84 GLY A N 1
ATOM 639 C CA . GLY A 1 84 ? 12.001 2.582 0.781 1.00 81.38 84 GLY A CA 1
ATOM 640 C C . GLY A 1 84 ? 10.782 1.848 1.324 1.00 81.38 84 GLY A C 1
ATOM 641 O O . GLY A 1 84 ? 10.197 0.975 0.690 1.00 81.38 84 GLY A O 1
ATOM 642 N N . CYS A 1 85 ? 10.390 2.226 2.533 1.00 84.12 85 CYS A N 1
ATOM 643 C CA . CYS A 1 85 ? 9.140 1.806 3.148 1.00 84.12 85 CYS A CA 1
ATOM 644 C C . CYS A 1 85 ? 8.351 3.060 3.515 1.00 84.12 85 CYS A C 1
ATOM 646 O O . CYS A 1 85 ? 8.933 4.071 3.919 1.00 84.12 85 CYS A O 1
ATOM 648 N N . VAL A 1 86 ? 7.035 3.009 3.342 1.00 88.75 86 VAL A N 1
ATOM 649 C CA . VAL A 1 86 ? 6.115 4.027 3.837 1.00 88.75 86 VAL A CA 1
ATOM 650 C C . VAL A 1 86 ? 5.207 3.400 4.884 1.00 88.75 86 VAL A C 1
ATOM 652 O O . VAL A 1 86 ? 4.615 2.350 4.655 1.00 88.75 86 VAL A O 1
ATOM 655 N N . GLU A 1 87 ? 5.087 4.063 6.031 1.00 91.00 87 GLU A N 1
ATOM 656 C CA . GLU A 1 87 ? 4.141 3.708 7.085 1.00 91.00 87 GLU A CA 1
ATOM 657 C C . GLU A 1 87 ? 3.313 4.938 7.467 1.00 91.00 87 GLU A C 1
ATOM 659 O O . GLU A 1 87 ? 3.830 6.053 7.587 1.00 91.00 87 GLU A O 1
ATOM 664 N N . HIS A 1 88 ? 2.020 4.729 7.698 1.00 94.44 88 HIS A N 1
ATOM 665 C CA . HIS A 1 88 ? 1.143 5.710 8.315 1.00 94.44 88 HIS A CA 1
ATOM 666 C C . HIS A 1 88 ? 0.240 5.055 9.361 1.00 94.44 88 HIS A C 1
ATOM 668 O O . HIS A 1 88 ? -0.297 3.975 9.136 1.00 94.44 88 HIS A O 1
ATOM 674 N N . CYS A 1 89 ? 0.028 5.735 10.488 1.00 95.88 89 CYS A N 1
ATOM 675 C CA . CYS A 1 89 ? -0.832 5.272 11.574 1.00 95.88 89 CYS A CA 1
ATOM 676 C C . CYS A 1 89 ? -1.955 6.287 11.814 1.00 95.88 89 CYS A C 1
ATOM 678 O O . CYS A 1 89 ? -1.702 7.395 12.295 1.00 95.88 89 CYS A O 1
ATOM 680 N N . PHE A 1 90 ? -3.194 5.902 11.508 1.00 96.00 90 PHE A N 1
ATOM 681 C CA . PHE A 1 90 ? -4.371 6.702 11.833 1.00 96.00 90 PHE A CA 1
ATOM 682 C C . PHE A 1 90 ? -4.761 6.506 13.298 1.00 96.00 90 PHE A C 1
ATOM 684 O O . PHE A 1 90 ? -4.903 5.376 13.776 1.00 96.00 90 PHE A O 1
ATOM 691 N N . LYS A 1 91 ? -4.980 7.626 13.991 1.00 94.69 91 LYS A N 1
ATOM 692 C CA . LYS A 1 91 ? -5.433 7.706 15.385 1.00 94.69 91 LYS A CA 1
ATOM 693 C C . LYS A 1 91 ? -6.562 8.723 15.486 1.00 94.69 91 LYS A C 1
ATOM 695 O O . LYS A 1 91 ? -6.658 9.608 14.641 1.00 94.69 91 LYS A O 1
ATOM 700 N N . GLU A 1 92 ? -7.397 8.584 16.513 1.00 93.38 92 GLU A N 1
ATOM 701 C CA . GLU A 1 92 ? -8.429 9.576 16.868 1.00 93.38 92 GLU A CA 1
ATOM 702 C C . GLU A 1 92 ? -9.381 9.949 15.714 1.00 93.38 92 GLU A C 1
ATOM 704 O O . GLU A 1 92 ? -9.929 11.048 15.652 1.00 93.38 92 GLU A O 1
ATOM 709 N N . TYR A 1 93 ? -9.613 9.015 14.793 1.00 94.94 93 TYR A N 1
ATOM 710 C CA . TYR A 1 93 ? -10.504 9.217 13.657 1.00 94.94 93 TYR A CA 1
ATOM 711 C C . TYR A 1 93 ? -11.988 9.194 14.080 1.00 94.94 93 TYR A C 1
ATOM 713 O O . TYR A 1 93 ? -12.324 8.681 15.157 1.00 94.94 93 TYR A O 1
ATOM 721 N N . PRO A 1 94 ? -12.901 9.754 13.262 1.00 95.56 94 PRO A N 1
ATOM 722 C CA . PRO A 1 94 ? -14.329 9.803 13.571 1.00 95.56 94 PRO A CA 1
ATOM 723 C C . PRO A 1 94 ? -14.973 8.428 13.795 1.00 95.56 94 PRO A C 1
ATOM 725 O O . PRO A 1 94 ? -14.581 7.423 13.208 1.00 95.56 94 PRO A O 1
ATOM 728 N N . ASP A 1 95 ? -16.032 8.403 14.599 1.00 95.56 95 ASP A N 1
ATOM 729 C CA . ASP A 1 95 ? -16.719 7.181 15.044 1.00 95.56 95 ASP A CA 1
ATOM 730 C C . ASP A 1 95 ? -17.413 6.393 13.920 1.00 95.56 95 ASP A C 1
ATOM 732 O O . ASP A 1 95 ? -17.808 5.243 14.100 1.00 95.56 95 ASP A O 1
ATOM 736 N N . ASN A 1 96 ? -17.609 7.020 12.762 1.00 94.69 96 ASN A N 1
ATOM 737 C CA . ASN A 1 96 ? -18.298 6.445 11.611 1.00 94.69 96 ASN A CA 1
ATOM 738 C C . ASN A 1 96 ? -17.346 5.821 10.577 1.00 94.69 96 ASN A C 1
ATOM 740 O O . ASN A 1 96 ? -17.775 5.529 9.457 1.00 94.69 96 ASN A O 1
ATOM 744 N N . VAL A 1 97 ? -16.069 5.620 10.918 1.00 95.62 97 VAL A N 1
ATOM 745 C CA . VAL A 1 97 ? -15.123 4.911 10.048 1.00 95.62 97 VAL A CA 1
ATOM 746 C C . VAL A 1 97 ? -15.553 3.452 9.877 1.00 95.62 97 VAL A C 1
ATOM 748 O O . VAL A 1 97 ? -15.828 2.741 10.839 1.00 95.62 97 VAL A O 1
ATOM 751 N N . ARG A 1 98 ? -15.604 3.010 8.618 1.00 95.19 98 ARG A N 1
ATOM 752 C CA . ARG A 1 98 ? -15.956 1.635 8.224 1.00 95.19 98 ARG A CA 1
ATOM 753 C C . ARG A 1 98 ? -14.988 1.038 7.213 1.00 95.19 98 ARG A C 1
ATOM 755 O O . ARG A 1 98 ? -14.782 -0.170 7.211 1.00 95.19 98 ARG A O 1
ATOM 762 N N . PHE A 1 99 ? -14.428 1.870 6.345 1.00 95.69 99 PHE A N 1
ATOM 763 C CA . PHE A 1 99 ? -13.565 1.415 5.270 1.00 95.69 99 PHE A CA 1
ATOM 764 C C . PHE A 1 99 ? -12.190 2.044 5.392 1.00 95.69 99 PHE A C 1
AT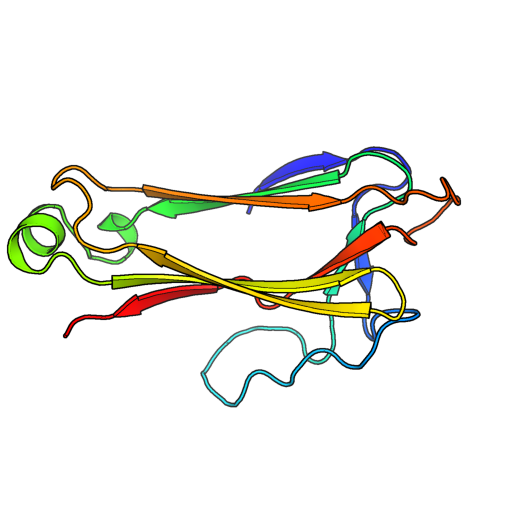OM 766 O O . PHE A 1 99 ? -12.077 3.248 5.626 1.00 95.69 99 PHE A O 1
ATOM 773 N N . VAL A 1 100 ? -11.165 1.234 5.154 1.00 94.94 100 VAL A N 1
ATOM 774 C CA . VAL A 1 100 ? -9.824 1.718 4.825 1.00 94.94 100 VAL A CA 1
ATOM 775 C C . VAL A 1 100 ? -9.651 1.557 3.325 1.00 94.94 100 VAL A C 1
ATOM 777 O O . VAL A 1 100 ? -9.850 0.470 2.784 1.00 94.94 100 VAL A O 1
ATOM 780 N N . LYS A 1 101 ? -9.324 2.653 2.647 1.00 94.12 101 LYS A N 1
ATOM 781 C CA . LYS A 1 101 ? -9.131 2.701 1.199 1.00 94.12 101 LYS A CA 1
ATOM 782 C C . LYS A 1 101 ? -7.749 3.274 0.939 1.00 94.12 101 LYS A C 1
ATOM 784 O O . LYS A 1 101 ? -7.497 4.416 1.318 1.00 94.12 101 LYS A O 1
ATOM 789 N N . PHE A 1 102 ? -6.862 2.488 0.338 1.00 91.75 102 PHE A N 1
ATOM 790 C CA . PHE A 1 102 ? -5.522 2.956 -0.003 1.00 91.75 102 PHE A CA 1
ATOM 791 C C . PHE A 1 102 ? -5.184 2.669 -1.460 1.00 91.75 102 PHE A C 1
ATOM 793 O O . PHE A 1 102 ? -5.605 1.666 -2.043 1.00 91.75 102 PHE A O 1
ATOM 800 N N . TYR A 1 103 ? -4.407 3.586 -2.024 1.00 93.19 103 TYR A N 1
ATOM 801 C CA . TYR A 1 103 ? -4.025 3.615 -3.423 1.00 93.19 103 TYR A CA 1
ATOM 802 C C . TYR A 1 103 ? -2.522 3.755 -3.524 1.00 93.19 103 TYR A C 1
ATOM 804 O O . TYR A 1 103 ? -1.914 4.537 -2.795 1.00 93.19 103 TYR A O 1
ATOM 812 N N . HIS A 1 104 ? -1.949 3.057 -4.487 1.00 92.69 104 HIS A N 1
ATOM 813 C CA . HIS A 1 104 ? -0.548 3.196 -4.837 1.00 92.69 104 HIS A CA 1
ATOM 814 C C . HIS A 1 104 ? -0.325 2.795 -6.291 1.00 92.69 104 HIS A C 1
ATOM 816 O O . HIS A 1 104 ? -1.176 2.173 -6.938 1.00 92.69 104 HIS A O 1
ATOM 822 N N . GLY A 1 105 ? 0.803 3.223 -6.835 1.00 93.94 105 GLY A N 1
ATOM 823 C CA . GLY A 1 105 ? 1.099 3.096 -8.247 1.00 93.94 105 GLY A CA 1
ATOM 824 C C . GLY A 1 105 ? 2.359 3.856 -8.616 1.00 93.94 105 GLY A C 1
ATOM 825 O O . GLY A 1 105 ? 3.073 4.371 -7.758 1.00 93.94 105 GLY A O 1
ATOM 826 N N . GLY A 1 106 ? 2.619 3.937 -9.913 1.00 92.00 106 GLY A N 1
ATOM 827 C CA . GLY A 1 106 ? 3.857 4.494 -10.423 1.00 92.00 106 GLY A CA 1
ATOM 828 C C . GLY A 1 106 ? 3.801 4.825 -11.902 1.00 92.00 106 GLY A C 1
ATOM 829 O O . GLY A 1 106 ? 2.847 4.521 -12.622 1.00 92.00 106 GLY A O 1
ATOM 830 N N . THR A 1 107 ? 4.836 5.523 -12.343 1.00 88.56 107 THR A N 1
ATOM 831 C CA . THR A 1 107 ? 5.110 5.848 -13.743 1.00 88.56 107 THR A CA 1
ATOM 832 C C . THR A 1 107 ? 6.620 5.963 -13.884 1.00 88.56 107 THR A C 1
ATOM 834 O O . THR A 1 107 ? 7.233 6.716 -13.123 1.00 88.56 107 THR A O 1
ATOM 837 N N . ASP A 1 108 ? 7.229 5.232 -14.822 1.00 86.19 108 ASP A N 1
ATOM 838 C CA . ASP A 1 108 ? 8.642 5.460 -15.151 1.00 86.19 108 ASP A CA 1
ATOM 839 C C . ASP A 1 108 ? 8.840 6.898 -15.649 1.00 86.19 108 ASP A C 1
ATOM 841 O O . ASP A 1 108 ? 8.109 7.386 -16.510 1.00 86.19 108 ASP A O 1
ATOM 845 N N . ARG A 1 109 ? 9.859 7.576 -15.123 1.00 83.50 109 ARG A N 1
ATOM 846 C CA . ARG A 1 109 ? 10.219 8.937 -15.543 1.00 83.50 109 ARG A CA 1
ATOM 847 C C . ARG A 1 109 ? 11.118 8.961 -16.779 1.00 83.50 109 ARG A C 1
ATOM 849 O O . ARG A 1 109 ? 11.313 10.031 -17.345 1.00 83.50 109 ARG A O 1
ATOM 856 N N . GLN A 1 110 ? 11.681 7.818 -17.174 1.00 85.44 110 GLN A N 1
ATOM 857 C CA . GLN A 1 110 ? 12.525 7.683 -18.367 1.00 85.44 110 GLN A CA 1
ATOM 858 C C . GLN A 1 110 ? 11.744 7.219 -19.605 1.00 85.44 110 GLN A C 1
ATOM 860 O O . GLN A 1 110 ? 12.284 7.248 -20.709 1.00 85.44 110 GLN A O 1
ATOM 865 N N . PHE A 1 111 ? 10.475 6.843 -19.429 1.00 84.06 111 PHE A N 1
ATOM 866 C CA . PHE A 1 111 ? 9.583 6.359 -20.480 1.00 84.06 111 PHE A CA 1
ATOM 867 C C . PHE A 1 111 ? 10.147 5.166 -21.274 1.00 84.06 111 PHE A C 1
ATOM 869 O O . PHE A 1 111 ? 9.918 5.044 -22.479 1.00 84.06 111 PHE A O 1
ATOM 876 N N . TRP A 1 112 ? 10.910 4.288 -20.619 1.00 84.31 112 TRP A N 1
ATOM 877 C CA . TRP A 1 112 ? 11.471 3.106 -21.267 1.00 84.31 112 TRP A CA 1
ATOM 878 C C . TRP A 1 112 ? 10.432 1.991 -21.358 1.00 84.31 112 TRP A C 1
ATOM 880 O O . TRP A 1 112 ? 9.860 1.589 -20.346 1.00 84.31 112 TRP A O 1
ATOM 890 N N . ALA A 1 113 ? 10.224 1.469 -22.571 1.00 88.12 113 ALA A N 1
ATOM 891 C CA . ALA A 1 113 ? 9.343 0.328 -22.812 1.00 88.12 113 ALA A CA 1
ATOM 892 C C . ALA A 1 113 ? 9.688 -0.848 -21.883 1.00 88.12 113 ALA A C 1
ATOM 894 O O . ALA A 1 113 ? 10.868 -1.132 -21.689 1.00 88.12 113 ALA A O 1
ATOM 895 N N . GLY A 1 114 ? 8.687 -1.528 -21.320 1.00 88.75 114 GLY A N 1
ATOM 896 C CA . GLY A 1 114 ? 8.860 -2.524 -20.261 1.00 88.75 114 GLY A CA 1
ATOM 897 C C . GLY A 1 114 ? 8.482 -2.020 -18.862 1.00 88.75 114 GLY A C 1
ATOM 898 O O . GLY A 1 114 ? 7.673 -1.102 -18.701 1.00 88.75 114 GLY A O 1
ATOM 899 N N . HIS A 1 115 ? 9.053 -2.655 -17.835 1.00 90.12 115 HIS A N 1
ATOM 900 C CA . HIS A 1 115 ? 8.650 -2.515 -16.428 1.00 90.12 115 HIS A CA 1
ATOM 901 C C . HIS A 1 115 ? 9.745 -1.863 -15.570 1.00 90.12 115 HIS A C 1
ATOM 903 O O . HIS A 1 115 ? 10.256 -2.426 -14.604 1.00 90.12 115 HIS A O 1
ATOM 909 N N . TYR A 1 116 ? 10.138 -0.650 -15.956 1.00 87.56 116 TYR A N 1
ATOM 910 C CA . TYR A 1 116 ? 11.186 0.126 -15.277 1.00 87.56 116 TYR A CA 1
ATOM 911 C C . TYR A 1 116 ? 10.644 1.157 -14.277 1.00 87.56 116 TYR A C 1
ATOM 913 O O . TYR A 1 116 ? 11.416 1.956 -13.742 1.00 87.56 116 TYR A O 1
ATOM 921 N N . GLY A 1 117 ? 9.328 1.161 -14.046 1.00 90.06 117 GLY A N 1
ATOM 922 C CA . GLY A 1 117 ? 8.663 2.048 -13.102 1.00 90.06 117 GLY A CA 1
ATOM 923 C C . GLY A 1 117 ? 8.841 1.624 -11.644 1.00 90.06 117 GLY A C 1
ATOM 924 O O . GLY A 1 117 ? 9.666 0.773 -11.299 1.00 90.06 117 GLY A O 1
ATOM 925 N N . ALA A 1 118 ? 8.038 2.236 -10.774 1.00 91.81 118 ALA A N 1
ATOM 926 C CA . ALA A 1 118 ? 8.020 1.910 -9.355 1.00 91.81 118 ALA A CA 1
ATOM 927 C C . ALA A 1 118 ? 7.599 0.453 -9.133 1.00 91.81 118 ALA A C 1
ATOM 929 O O . ALA A 1 118 ? 6.701 -0.058 -9.816 1.00 91.81 118 ALA A O 1
ATOM 930 N N . LYS A 1 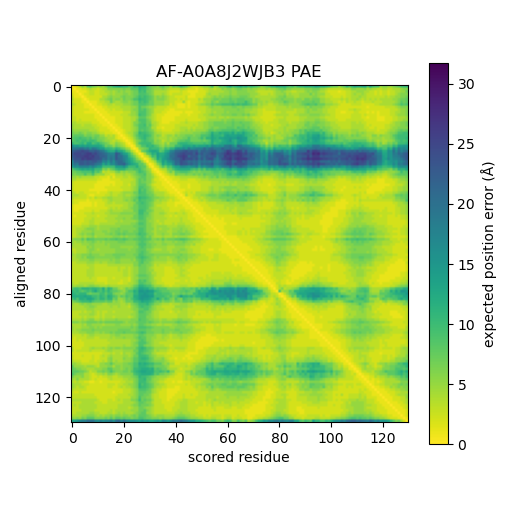119 ? 8.237 -0.171 -8.150 1.00 91.69 119 LYS A N 1
ATOM 931 C CA . LYS A 1 119 ? 7.954 -1.503 -7.628 1.00 91.69 119 LYS A CA 1
ATOM 932 C C . LYS A 1 119 ? 7.294 -1.380 -6.266 1.00 91.69 119 LYS A C 1
ATOM 934 O O . LYS A 1 119 ? 7.610 -0.449 -5.532 1.00 91.69 119 LYS A O 1
ATOM 939 N N . MET A 1 120 ? 6.388 -2.294 -5.938 1.00 90.94 120 MET A N 1
ATOM 940 C CA . MET A 1 120 ? 5.688 -2.312 -4.652 1.00 90.94 120 MET A CA 1
ATOM 941 C C . MET A 1 120 ? 5.352 -3.731 -4.197 1.00 90.94 120 MET A C 1
ATOM 943 O O . MET A 1 120 ? 5.058 -4.603 -5.023 1.00 90.94 120 MET A O 1
ATOM 947 N N . THR A 1 121 ? 5.380 -3.959 -2.887 1.00 89.12 121 THR A N 1
ATOM 948 C CA . THR A 1 121 ? 5.054 -5.244 -2.250 1.00 89.12 121 THR A CA 1
ATOM 949 C C . THR A 1 121 ? 4.852 -5.059 -0.742 1.00 89.12 121 THR A C 1
ATOM 951 O O . THR A 1 121 ? 5.074 -3.971 -0.220 1.00 89.12 121 THR A O 1
ATOM 954 N N . GLY A 1 122 ? 4.392 -6.098 -0.043 1.00 85.44 122 GLY A N 1
ATOM 955 C CA . GLY A 1 122 ? 4.226 -6.055 1.419 1.00 85.44 122 GLY A CA 1
ATOM 956 C C . GLY A 1 122 ? 3.098 -5.147 1.924 1.00 85.44 122 GLY A C 1
ATOM 957 O O . GLY A 1 122 ? 2.961 -4.943 3.127 1.00 85.44 122 GLY A O 1
ATOM 958 N N . SER A 1 123 ? 2.259 -4.607 1.029 1.00 87.75 123 SER A N 1
ATOM 959 C CA . SER A 1 123 ? 1.194 -3.677 1.412 1.00 87.75 123 SER A CA 1
ATOM 960 C C . SER A 1 123 ? 0.262 -4.304 2.447 1.00 87.75 123 SER A C 1
ATOM 962 O O . SER A 1 123 ? -0.454 -5.262 2.144 1.00 87.75 123 SER A O 1
ATOM 964 N N . SER A 1 124 ? 0.247 -3.731 3.644 1.00 86.00 124 SER A N 1
ATOM 965 C CA . SER A 1 124 ? -0.415 -4.297 4.812 1.00 86.00 124 SER A CA 1
ATOM 966 C C . SER A 1 124 ? -1.265 -3.247 5.506 1.00 86.00 124 SER A C 1
ATOM 968 O O . SER A 1 124 ? -0.869 -2.090 5.645 1.00 86.00 124 SER A O 1
ATOM 970 N N . VAL A 1 125 ? -2.439 -3.670 5.973 1.00 89.62 125 VAL A N 1
ATOM 971 C CA . VAL A 1 125 ? -3.264 -2.886 6.891 1.00 89.62 125 VAL A CA 1
ATOM 972 C C . VAL A 1 125 ? -3.400 -3.671 8.179 1.00 89.62 125 VAL A C 1
ATOM 974 O O . VAL A 1 125 ? -3.968 -4.762 8.193 1.00 89.62 125 VAL A O 1
ATOM 977 N N . ILE A 1 126 ? -2.848 -3.113 9.250 1.00 90.81 126 ILE A N 1
ATOM 978 C CA . ILE A 1 126 ? -2.769 -3.751 10.560 1.00 90.81 126 ILE A CA 1
ATOM 979 C C . ILE A 1 126 ? -3.601 -2.929 11.530 1.00 90.81 126 ILE A C 1
ATOM 981 O O . ILE A 1 126 ? -3.473 -1.706 11.604 1.00 90.81 126 ILE A O 1
ATOM 985 N N . ILE A 1 127 ? -4.461 -3.611 12.275 1.00 92.50 127 ILE A N 1
ATOM 986 C CA . ILE A 1 127 ? -5.324 -2.987 13.268 1.00 92.50 127 ILE A CA 1
ATOM 987 C C . ILE A 1 127 ? -4.847 -3.444 14.635 1.00 92.50 127 ILE A C 1
ATOM 989 O O . ILE A 1 127 ? -4.825 -4.642 14.912 1.00 92.50 127 ILE A O 1
ATOM 993 N N . SER A 1 128 ? -4.449 -2.490 15.470 1.00 93.69 128 SER A N 1
ATOM 994 C CA . SER A 1 128 ? -3.948 -2.752 16.814 1.00 93.69 128 SER A CA 1
ATOM 995 C C . SER A 1 128 ? -4.841 -2.100 17.864 1.00 93.69 128 SER A C 1
ATOM 997 O O . SER A 1 128 ? -5.302 -0.964 17.722 1.00 93.69 128 SER A O 1
ATOM 999 N N . PHE A 1 129 ? -5.103 -2.865 18.917 1.00 91.25 129 PHE A N 1
ATOM 1000 C CA . PHE A 1 129 ? -5.826 -2.437 20.105 1.00 91.25 129 PHE A CA 1
ATOM 1001 C C . PHE A 1 129 ? -4.784 -2.241 21.205 1.00 91.25 129 PHE A C 1
ATOM 1003 O O . PHE A 1 129 ? -3.951 -3.127 21.402 1.00 91.25 129 PHE A O 1
ATOM 1010 N N . ASP A 1 130 ? -4.803 -1.076 21.851 1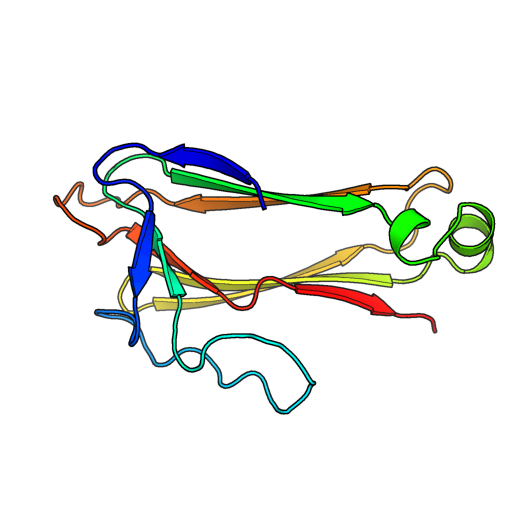.00 77.19 130 ASP A N 1
ATOM 1011 C CA . ASP A 1 130 ? -4.010 -0.824 23.060 1.00 77.19 130 ASP A CA 1
ATOM 1012 C C . ASP A 1 130 ? -4.739 -1.357 24.305 1.00 77.19 130 ASP A C 1
ATOM 1014 O O . ASP A 1 130 ? -5.996 -1.355 24.301 1.00 77.19 130 ASP A O 1
#

Mean predicted aligned error: 5.43 Å

Sequence (130 aa):
MEVLSKSGDGFAFEQPPAGSDQVPVEAENDSKLVENACFSTSYHSCSKEQVIDLSALGINSEVIKQCKPKIHIIDWYAGRFDCGCVEHCFKEYPDNVRFVKFYHGGTDRQFWAGHYGAKMTGSSVIISFD

Foldseek 3Di:
DFKPDAPFPGKDKDVQDPQEDFDPPPPDDPDPFDGNMWIFHAQDWTKDKDKDFVVVVVCDLVNCVPFVWKKKWKKWKDQRHRTDIDIDIDGPDDSPDGMDMDMDIWHDPVSDRDGNIMIIDPTDIDTGTD